Protein AF-A0A845Z437-F1 (afdb_monomer_lite)

pLDDT: mean 85.21, std 15.32, range [38.91, 98.44]

Foldseek 3Di:
DDPPPDDDDDFFAFDKDFADDPVPDDPVDPDRGFWIWGDQKTFHDKDKDQDPDDPPPDGIDIDTDIDRHGDPTDIGTDDDDDDDVVVVVVVVVVD

Structure (mmCIF, N/CA/C/O backbone):
data_AF-A0A845Z437-F1
#
_entry.id   AF-A0A845Z437-F1
#
loop_
_atom_site.group_PDB
_atom_site.id
_atom_site.type_symbol
_atom_site.label_atom_id
_atom_site.label_alt_id
_atom_site.label_comp_id
_atom_site.label_asym_id
_atom_site.label_entity_id
_atom_site.label_seq_id
_atom_site.pdbx_PDB_ins_code
_atom_site.Cartn_x
_atom_site.Cartn_y
_atom_site.Cartn_z
_atom_site.occupancy
_atom_site.B_iso_or_equiv
_atom_site.auth_seq_id
_atom_site.auth_comp_id
_atom_site.auth_asym_id
_atom_site.auth_atom_id
_at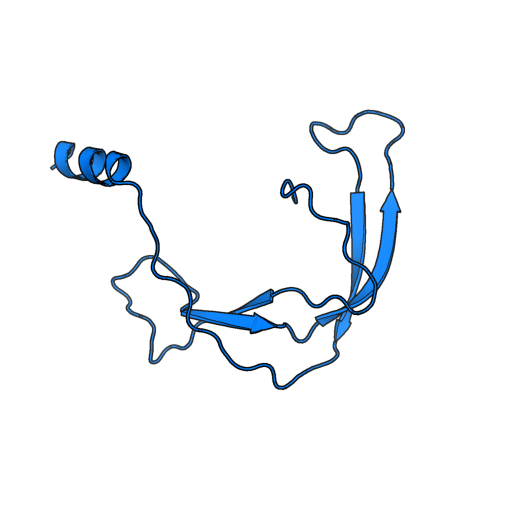om_site.pdbx_PDB_model_num
ATOM 1 N N . PHE A 1 1 ? -2.355 10.398 3.001 1.00 68.00 1 PHE A N 1
ATOM 2 C CA . PHE A 1 1 ? -3.762 10.474 3.419 1.00 68.00 1 PHE A CA 1
ATOM 3 C C . PHE A 1 1 ? -4.600 9.797 2.348 1.00 68.00 1 PHE A C 1
ATOM 5 O O . PHE A 1 1 ? -4.175 9.799 1.196 1.00 68.00 1 PHE A O 1
ATOM 12 N N . ASP A 1 2 ? -5.709 9.166 2.717 1.00 80.44 2 ASP A N 1
ATOM 13 C CA . ASP A 1 2 ? -6.616 8.517 1.769 1.00 80.44 2 ASP A CA 1
ATOM 14 C C . ASP A 1 2 ? -7.919 9.319 1.704 1.00 80.44 2 ASP A C 1
ATOM 16 O O . ASP A 1 2 ? -8.562 9.528 2.726 1.00 80.44 2 ASP A O 1
ATOM 20 N N . SER A 1 3 ? -8.270 9.788 0.508 1.00 84.50 3 SER A N 1
ATOM 21 C CA . SER A 1 3 ? -9.521 10.508 0.214 1.00 84.50 3 SER A CA 1
ATOM 22 C C . SER A 1 3 ? -10.312 9.797 -0.886 1.00 84.50 3 SER A C 1
ATOM 24 O O . SER A 1 3 ? -11.115 10.405 -1.590 1.00 84.50 3 SER A O 1
ATOM 26 N N . SER A 1 4 ? -10.041 8.507 -1.098 1.00 87.19 4 SER A N 1
ATOM 27 C CA . SER A 1 4 ? -10.660 7.730 -2.173 1.00 87.19 4 SER A CA 1
ATOM 28 C C . SER A 1 4 ? -12.099 7.299 -1.875 1.00 87.19 4 SER A C 1
ATOM 30 O O . SER A 1 4 ? -12.739 6.727 -2.756 1.00 87.19 4 SER A O 1
ATOM 32 N N . ASN A 1 5 ? -12.605 7.548 -0.657 1.00 85.50 5 ASN A N 1
ATOM 33 C CA . ASN A 1 5 ? -13.887 7.044 -0.142 1.00 85.50 5 ASN A CA 1
ATOM 34 C C . ASN A 1 5 ? -14.040 5.515 -0.250 1.00 85.50 5 ASN A C 1
ATOM 36 O O . ASN A 1 5 ? -15.154 4.990 -0.234 1.00 85.50 5 ASN A O 1
ATOM 40 N N . LYS A 1 6 ? -12.928 4.785 -0.391 1.00 90.38 6 LYS A N 1
ATOM 41 C CA . LYS A 1 6 ? -12.934 3.325 -0.384 1.00 90.38 6 LYS A CA 1
ATOM 42 C C . LYS A 1 6 ? -13.045 2.806 1.052 1.00 90.38 6 LYS A C 1
ATOM 44 O O . LYS A 1 6 ? -12.668 3.514 1.985 1.00 90.38 6 LYS A O 1
ATOM 49 N N . PRO A 1 7 ? -13.537 1.570 1.239 1.00 92.38 7 PRO A N 1
ATOM 50 C CA . PRO A 1 7 ? -13.536 0.935 2.549 1.00 92.38 7 PRO A CA 1
ATOM 51 C C . PRO A 1 7 ? -12.131 0.892 3.158 1.00 92.38 7 PRO A C 1
ATOM 53 O O . PRO A 1 7 ? -11.142 0.721 2.440 1.00 92.38 7 PRO A O 1
ATOM 56 N N . ILE A 1 8 ? -12.065 0.997 4.488 1.00 93.25 8 ILE A N 1
ATOM 57 C CA . ILE A 1 8 ? -10.829 0.776 5.243 1.00 93.25 8 ILE A CA 1
ATOM 58 C C . ILE A 1 8 ? -10.322 -0.641 4.919 1.00 93.25 8 ILE A C 1
ATOM 60 O O . ILE A 1 8 ? -11.135 -1.568 4.881 1.00 93.25 8 ILE A O 1
ATOM 64 N N . PRO A 1 9 ? -9.013 -0.836 4.668 1.00 94.62 9 PRO A N 1
ATOM 65 C CA . PRO A 1 9 ? -8.462 -2.162 4.418 1.00 94.62 9 PRO A CA 1
ATOM 66 C C . PRO A 1 9 ? -8.829 -3.168 5.513 1.00 94.62 9 PRO A C 1
ATOM 68 O O . PRO A 1 9 ? -8.904 -2.815 6.685 1.00 94.62 9 PRO A O 1
ATOM 71 N N . GLU A 1 10 ? -8.991 -4.432 5.138 1.00 97.25 10 GLU A N 1
ATOM 72 C CA . GLU A 1 10 ? -9.220 -5.541 6.069 1.00 97.25 10 GLU A CA 1
ATOM 73 C C . GLU A 1 10 ? -7.998 -6.472 6.120 1.00 97.25 10 GLU A C 1
ATOM 75 O O . GLU A 1 10 ? -7.173 -6.464 5.195 1.00 97.25 10 GLU A O 1
ATOM 80 N N . PRO A 1 11 ? -7.851 -7.302 7.172 1.00 98.12 11 PRO A N 1
ATOM 81 C CA . PRO A 1 11 ? -6.851 -8.360 7.182 1.00 98.12 11 PRO A CA 1
ATOM 82 C C . PRO A 1 11 ? -6.905 -9.228 5.916 1.00 98.12 11 PRO A C 1
ATOM 84 O O . PRO A 1 11 ? -7.973 -9.628 5.462 1.00 98.12 11 PRO A O 1
ATOM 87 N N . GLY A 1 12 ? -5.741 -9.513 5.336 1.00 97.81 12 GLY A N 1
ATOM 88 C CA . GLY A 1 12 ? -5.600 -10.169 4.033 1.00 97.81 12 GLY A CA 1
ATOM 89 C C . GLY A 1 12 ? -5.421 -9.198 2.862 1.00 97.81 12 GLY A C 1
ATOM 90 O O . GLY A 1 12 ? -4.901 -9.604 1.819 1.00 97.81 12 GLY A O 1
ATOM 91 N N . TYR A 1 13 ? -5.770 -7.915 3.017 1.00 97.62 13 TYR A N 1
ATOM 92 C CA . TYR A 1 13 ? -5.472 -6.902 2.005 1.00 97.62 13 TYR A CA 1
ATOM 93 C C . TYR A 1 13 ? -3.962 -6.771 1.778 1.00 97.62 13 TYR A C 1
ATOM 95 O O . TYR A 1 13 ? -3.162 -6.821 2.715 1.00 97.62 13 TYR A O 1
ATOM 103 N N . ARG A 1 14 ? -3.572 -6.561 0.519 1.00 97.69 14 ARG A N 1
ATOM 104 C CA . ARG A 1 14 ? -2.180 -6.380 0.099 1.00 97.69 14 ARG A CA 1
ATOM 105 C C . ARG A 1 14 ? -2.051 -5.083 -0.689 1.00 97.69 14 ARG A C 1
ATOM 107 O O . ARG A 1 14 ? -2.607 -5.007 -1.789 1.00 97.69 14 ARG A O 1
ATOM 114 N N . PRO A 1 15 ? -1.340 -4.071 -0.162 1.00 95.38 15 PRO A N 1
ATOM 115 C CA . PRO A 1 15 ? -1.076 -2.844 -0.897 1.00 95.38 15 PRO A CA 1
ATOM 116 C C . PRO A 1 15 ? -0.384 -3.125 -2.234 1.00 95.38 15 PRO A C 1
ATOM 118 O O . PRO A 1 15 ? 0.390 -4.071 -2.368 1.00 95.38 15 PRO A O 1
ATOM 121 N N . THR A 1 16 ? -0.662 -2.293 -3.236 1.00 96.06 16 THR A N 1
ATOM 122 C CA . THR A 1 16 ? 0.051 -2.352 -4.518 1.00 96.06 16 THR A CA 1
ATOM 123 C C . THR A 1 16 ? 1.464 -1.804 -4.344 1.00 96.06 16 THR A C 1
ATOM 125 O O . THR A 1 16 ? 1.649 -0.716 -3.800 1.00 96.06 16 THR A O 1
ATOM 128 N N . GLU A 1 17 ? 2.454 -2.540 -4.835 1.00 95.38 17 GLU A N 1
ATOM 129 C CA . GLU A 1 17 ? 3.845 -2.104 -4.902 1.00 95.38 17 GLU A CA 1
ATOM 130 C C . GLU A 1 17 ? 4.160 -1.578 -6.300 1.00 95.38 17 GLU A C 1
ATOM 132 O O . GLU A 1 17 ? 3.804 -2.198 -7.302 1.00 95.38 17 GLU A O 1
ATOM 137 N N . PHE A 1 18 ? 4.866 -0.450 -6.363 1.00 94.38 18 PHE A N 1
ATOM 138 C CA . PHE A 1 18 ? 5.326 0.162 -7.606 1.00 94.38 18 PHE A CA 1
ATOM 139 C C . PHE A 1 18 ? 6.834 -0.026 -7.744 1.00 94.38 18 PHE A C 1
ATOM 141 O O . PHE A 1 18 ? 7.587 0.298 -6.829 1.00 94.38 18 PHE A O 1
ATOM 148 N N . ILE A 1 19 ? 7.273 -0.541 -8.892 1.00 93.12 19 ILE A N 1
ATOM 149 C CA . ILE A 1 19 ? 8.644 -1.013 -9.109 1.00 93.12 19 ILE A CA 1
ATOM 150 C C . ILE A 1 19 ? 9.212 -0.411 -10.399 1.00 93.12 19 ILE A C 1
ATOM 152 O O . ILE A 1 19 ? 8.525 -0.278 -11.422 1.00 93.12 19 ILE A O 1
ATOM 156 N N . ARG A 1 20 ? 10.501 -0.063 -10.370 1.00 91.81 20 ARG A N 1
ATOM 157 C CA . ARG A 1 20 ? 11.276 0.267 -11.568 1.00 91.81 20 ARG A CA 1
ATOM 158 C C . ARG A 1 20 ? 11.962 -0.987 -12.100 1.00 91.81 20 ARG A C 1
ATOM 160 O O . ARG A 1 20 ? 12.702 -1.641 -11.376 1.00 91.81 20 ARG A O 1
ATOM 167 N N . VAL A 1 21 ? 11.722 -1.297 -13.366 1.00 92.00 21 VAL A N 1
ATOM 168 C CA . VAL A 1 21 ? 12.471 -2.290 -14.131 1.00 92.00 21 VAL A CA 1
ATOM 169 C C . VAL A 1 21 ? 13.442 -1.498 -14.991 1.00 92.00 21 VAL A C 1
ATOM 171 O O . VAL A 1 21 ? 13.021 -0.858 -15.952 1.00 92.00 21 VAL A O 1
ATOM 174 N N . ASP A 1 22 ? 14.723 -1.500 -14.625 1.00 90.12 22 ASP A N 1
ATOM 175 C CA . ASP A 1 22 ? 15.726 -0.610 -15.230 1.00 90.12 22 ASP A CA 1
ATOM 176 C C . ASP A 1 22 ? 15.819 -0.773 -16.756 1.00 90.12 22 ASP A C 1
ATOM 178 O O . ASP A 1 22 ? 15.924 0.215 -17.471 1.00 90.12 22 ASP A O 1
ATOM 182 N N . ALA A 1 23 ? 15.670 -2.001 -17.267 1.00 90.19 23 ALA A N 1
ATOM 183 C CA . ALA A 1 23 ? 15.684 -2.290 -18.705 1.00 90.19 23 ALA A CA 1
ATOM 184 C C . ALA A 1 23 ? 14.523 -1.651 -19.496 1.00 90.19 23 ALA A C 1
ATOM 186 O O . ALA A 1 23 ? 14.584 -1.576 -20.719 1.00 90.19 23 ALA A O 1
ATOM 187 N N . LEU A 1 24 ? 13.456 -1.230 -18.813 1.00 88.00 24 LEU A N 1
ATOM 188 C CA . LEU A 1 24 ? 12.252 -0.638 -19.406 1.00 88.00 24 LEU A CA 1
ATOM 189 C C . LEU A 1 24 ? 12.067 0.828 -18.992 1.00 88.00 24 LEU A C 1
ATOM 191 O O . LEU A 1 24 ? 11.066 1.449 -19.344 1.00 88.00 24 LEU A O 1
ATOM 195 N N . HIS A 1 25 ? 13.008 1.383 -18.227 1.00 87.88 25 HIS A N 1
ATOM 196 C CA . HIS A 1 25 ? 12.987 2.780 -17.829 1.00 87.88 25 HIS A CA 1
ATOM 197 C C . HIS A 1 25 ? 13.567 3.652 -18.946 1.00 87.88 25 HIS A C 1
ATOM 199 O O . HIS A 1 25 ? 14.701 3.449 -19.373 1.00 87.88 25 HIS A O 1
ATOM 205 N N . ASN A 1 26 ? 12.797 4.646 -19.387 1.00 85.31 26 ASN A N 1
ATOM 206 C CA . ASN A 1 26 ? 13.280 5.708 -20.260 1.00 85.31 26 ASN A CA 1
ATOM 207 C C . ASN A 1 26 ? 13.720 6.911 -19.397 1.00 85.31 26 ASN A C 1
ATOM 209 O O . ASN A 1 26 ? 12.853 7.533 -18.781 1.00 85.31 26 ASN A O 1
ATOM 213 N N . PRO A 1 27 ? 15.020 7.269 -19.355 1.00 85.56 27 PRO A N 1
ATOM 214 C CA . PRO A 1 27 ? 15.507 8.413 -18.579 1.00 85.56 27 PRO A CA 1
ATOM 215 C C . PRO A 1 27 ? 14.920 9.765 -19.010 1.00 85.56 27 PRO A C 1
ATOM 217 O O . PRO A 1 27 ? 14.926 10.709 -18.223 1.00 85.56 27 PRO A O 1
ATOM 220 N N . GLU A 1 28 ? 14.421 9.872 -20.246 1.00 86.00 28 GLU A N 1
ATOM 221 C CA . GLU A 1 28 ? 13.788 11.089 -20.771 1.00 86.00 28 GLU A CA 1
ATOM 222 C C . GLU A 1 28 ? 12.322 11.236 -20.323 1.00 86.00 28 GLU A C 1
ATOM 224 O O . GLU A 1 28 ? 11.737 12.315 -20.430 1.00 86.00 28 GLU A O 1
ATOM 229 N N . GLU A 1 29 ? 11.708 10.169 -19.800 1.00 78.06 29 GLU A N 1
ATOM 230 C CA . GLU A 1 29 ? 10.330 10.190 -19.318 1.00 78.06 29 GLU A CA 1
ATOM 231 C C . GLU A 1 29 ? 10.262 10.447 -17.809 1.00 78.06 29 GLU A C 1
ATOM 233 O O . GLU A 1 29 ? 10.862 9.758 -16.984 1.00 78.06 29 GLU A O 1
ATOM 238 N N . HIS A 1 30 ? 9.446 11.428 -17.413 1.00 69.31 30 HIS A N 1
ATOM 239 C CA . HIS A 1 30 ? 9.191 11.706 -16.002 1.00 69.31 30 HIS A CA 1
ATOM 240 C C . HIS A 1 30 ? 8.417 10.559 -15.335 1.00 69.31 30 HIS A C 1
ATOM 242 O O . HIS A 1 30 ? 7.198 10.452 -15.481 1.00 69.31 30 HIS A O 1
ATOM 248 N N . GLY A 1 31 ? 9.084 9.755 -14.516 1.00 72.38 31 GLY A N 1
ATOM 249 C CA . GLY A 1 31 ? 8.451 8.720 -13.702 1.00 72.38 31 GLY A CA 1
ATOM 250 C C . GLY A 1 31 ? 9.477 7.697 -13.239 1.00 72.38 31 GLY A C 1
ATOM 251 O O . GLY A 1 31 ? 10.304 7.251 -14.024 1.00 72.38 31 GLY A O 1
ATOM 252 N N . TYR A 1 32 ? 9.446 7.338 -11.956 1.00 81.06 32 TYR A N 1
ATOM 253 C CA . TYR A 1 32 ? 10.414 6.384 -11.416 1.00 81.06 32 TYR A CA 1
ATOM 254 C C . TYR A 1 32 ? 9.975 4.933 -11.639 1.00 81.06 32 TYR A C 1
ATOM 256 O O . TYR A 1 32 ? 10.780 4.099 -12.033 1.00 81.06 32 TYR A O 1
ATOM 264 N N . SER A 1 33 ? 8.695 4.622 -11.428 1.00 89.00 33 SER A N 1
ATOM 265 C CA . SER A 1 33 ? 8.181 3.253 -11.522 1.00 89.00 33 SER A CA 1
ATOM 266 C C . SER A 1 33 ? 7.660 2.933 -12.919 1.00 89.00 33 SER A C 1
ATOM 268 O O . SER A 1 33 ? 6.899 3.697 -13.506 1.00 89.00 33 SER A O 1
ATOM 270 N N . THR A 1 34 ? 8.035 1.762 -13.422 1.00 91.00 34 THR A N 1
ATOM 271 C CA . THR A 1 34 ? 7.634 1.250 -14.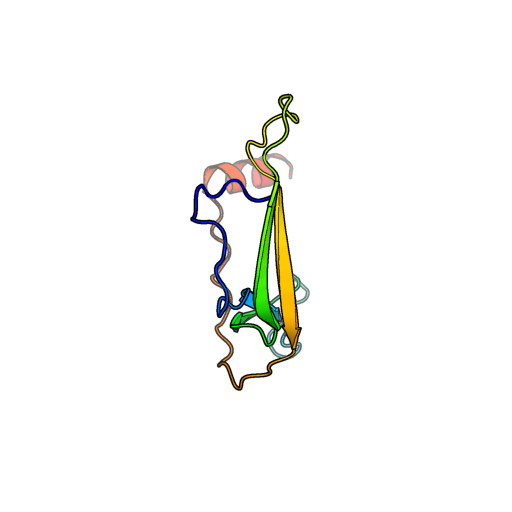748 1.00 91.00 34 THR A CA 1
ATOM 272 C C . THR A 1 34 ? 6.528 0.201 -14.659 1.00 91.00 34 THR A C 1
ATOM 274 O O . THR A 1 34 ? 5.790 -0.002 -15.617 1.00 91.00 34 THR A O 1
ATOM 277 N N . HIS A 1 35 ? 6.427 -0.480 -13.515 1.00 94.81 35 HIS A N 1
ATOM 278 C CA . HIS A 1 35 ? 5.520 -1.598 -13.285 1.00 94.81 35 HIS A CA 1
ATOM 279 C C . HIS A 1 35 ? 4.890 -1.486 -11.898 1.00 94.81 35 HIS A C 1
ATOM 281 O O . HIS A 1 35 ? 5.394 -0.778 -11.021 1.00 94.81 35 HIS A O 1
ATOM 287 N N . TYR A 1 36 ? 3.811 -2.223 -11.694 1.00 96.31 36 TYR A N 1
ATOM 288 C CA . TYR A 1 36 ? 3.198 -2.440 -10.396 1.00 96.31 36 TYR A CA 1
ATOM 289 C C . TYR A 1 36 ? 2.845 -3.915 -10.215 1.00 96.31 36 TYR A C 1
ATOM 291 O O . TYR A 1 36 ? 2.707 -4.659 -11.186 1.00 96.31 36 TYR A O 1
ATOM 299 N N . ARG A 1 37 ? 2.714 -4.354 -8.969 1.00 97.19 37 ARG A N 1
ATOM 300 C CA . ARG A 1 37 ? 2.235 -5.696 -8.619 1.00 97.19 37 ARG A CA 1
ATOM 301 C C . ARG A 1 37 ? 1.508 -5.658 -7.284 1.00 97.19 37 ARG A C 1
ATOM 303 O O . ARG A 1 37 ? 1.603 -4.684 -6.539 1.00 97.19 37 ARG A O 1
ATOM 310 N N . GLN A 1 38 ? 0.806 -6.737 -6.964 1.00 97.88 38 GLN A N 1
ATOM 311 C CA . GLN A 1 38 ? 0.347 -6.947 -5.597 1.00 97.88 38 GLN A CA 1
ATOM 312 C C . GLN A 1 38 ? 1.563 -7.134 -4.676 1.00 97.88 38 GLN A C 1
ATOM 314 O O . GLN A 1 38 ? 2.476 -7.883 -5.021 1.00 97.88 38 GLN A O 1
ATOM 319 N N . GLY A 1 39 ? 1.589 -6.417 -3.552 1.00 97.25 39 GLY A N 1
ATOM 320 C CA . GLY A 1 39 ? 2.745 -6.368 -2.666 1.00 97.25 39 GLY A CA 1
ATOM 321 C C . GLY A 1 39 ? 2.934 -7.594 -1.778 1.00 97.25 39 GLY A C 1
ATOM 322 O O . GLY A 1 39 ? 2.016 -8.394 -1.547 1.00 97.25 39 GLY A O 1
ATOM 323 N N . ASP A 1 40 ? 4.142 -7.696 -1.229 1.00 98.06 40 ASP A N 1
ATOM 324 C CA . ASP A 1 40 ? 4.542 -8.787 -0.334 1.00 98.06 40 ASP A CA 1
ATOM 325 C C . ASP A 1 40 ? 4.025 -8.588 1.100 1.00 98.06 40 ASP A C 1
ATOM 327 O O . ASP A 1 40 ? 4.019 -9.517 1.909 1.00 98.06 40 ASP A O 1
ATOM 331 N N . TRP A 1 41 ? 3.563 -7.381 1.421 1.00 98.06 41 TRP A N 1
ATOM 332 C CA . TRP A 1 41 ? 2.977 -7.043 2.711 1.00 98.06 41 TRP A CA 1
ATOM 333 C C . TRP A 1 41 ? 1.485 -7.349 2.735 1.00 98.06 41 TRP A C 1
ATOM 335 O O . TRP A 1 41 ? 0.723 -6.878 1.893 1.00 98.06 41 TRP A O 1
ATOM 345 N N . GLU A 1 42 ? 1.067 -8.107 3.742 1.00 98.38 42 GLU A N 1
ATOM 346 C CA . GLU A 1 42 ? -0.331 -8.439 3.995 1.00 98.38 42 GLU A CA 1
ATOM 347 C C . GLU A 1 42 ? -0.775 -7.772 5.292 1.00 98.38 42 GLU A C 1
ATOM 349 O O . GLU A 1 42 ? -0.128 -7.935 6.334 1.00 98.38 42 GLU A O 1
ATOM 354 N N . VAL A 1 43 ? -1.885 -7.039 5.241 1.00 98.44 43 VAL A N 1
ATOM 355 C CA . VAL A 1 43 ? -2.535 -6.498 6.435 1.00 98.44 43 VAL A CA 1
ATOM 356 C C . VAL A 1 43 ? -2.913 -7.668 7.335 1.00 98.44 43 VAL A C 1
ATOM 358 O O . VAL A 1 43 ? -3.613 -8.587 6.919 1.00 98.44 43 VAL A O 1
ATOM 361 N N . SER A 1 44 ? -2.435 -7.659 8.571 1.00 98.25 44 SER A N 1
ATOM 362 C CA . SER A 1 44 ? -2.722 -8.695 9.564 1.00 98.25 44 SER A CA 1
ATOM 363 C C . SER A 1 44 ? -3.702 -8.217 10.629 1.00 98.25 44 SER A C 1
ATOM 365 O O . SER A 1 44 ? -4.372 -9.037 11.253 1.00 98.25 44 SER A O 1
ATOM 367 N N . ARG A 1 45 ? -3.788 -6.901 10.844 1.00 98.25 45 ARG A N 1
ATOM 368 C CA . ARG A 1 45 ? -4.643 -6.284 11.857 1.00 98.25 45 ARG A CA 1
ATOM 369 C C . ARG A 1 45 ? -4.882 -4.818 11.530 1.00 98.25 45 ARG A C 1
ATOM 371 O O . ARG A 1 45 ? -3.979 -4.145 11.037 1.00 98.25 45 ARG A O 1
ATOM 378 N N . VAL A 1 46 ? -6.071 -4.325 11.855 1.00 97.81 46 VAL A N 1
ATOM 379 C CA . VAL A 1 46 ? -6.450 -2.927 11.647 1.00 97.81 46 VAL A CA 1
ATOM 380 C C . VAL A 1 46 ? -7.029 -2.371 12.933 1.00 97.81 46 VAL A C 1
ATOM 382 O O . VAL A 1 46 ? -7.841 -3.024 13.584 1.00 97.81 46 VAL A O 1
ATOM 385 N N . GLU A 1 47 ? -6.581 -1.179 13.299 1.00 97.19 47 GLU A N 1
ATOM 386 C CA . GLU A 1 47 ? -7.161 -0.382 14.373 1.00 97.19 47 GLU A CA 1
ATOM 387 C C . GLU A 1 47 ? -7.723 0.908 13.790 1.00 97.19 47 GLU A C 1
ATOM 389 O O . GLU A 1 47 ? -7.122 1.511 12.899 1.00 97.19 47 GLU A O 1
ATOM 394 N N . THR A 1 48 ? -8.867 1.344 14.305 1.00 94.06 48 THR A N 1
ATOM 395 C CA . THR A 1 48 ? -9.516 2.587 13.891 1.00 94.06 48 THR A CA 1
ATOM 396 C C . THR A 1 48 ? -9.706 3.492 15.093 1.00 94.06 48 THR A C 1
ATOM 398 O O . THR A 1 48 ? -10.264 3.067 16.105 1.00 94.06 48 THR A O 1
ATOM 401 N N . TYR A 1 49 ? -9.290 4.745 14.963 1.00 90.94 49 TYR A N 1
ATOM 402 C CA . TYR A 1 49 ? -9.527 5.792 15.944 1.00 90.94 49 TYR A CA 1
ATOM 403 C C . TYR A 1 49 ? -10.374 6.889 15.306 1.00 90.94 49 TYR A C 1
ATOM 405 O O . TYR A 1 49 ? -9.965 7.503 14.319 1.00 90.94 49 TYR A O 1
ATOM 413 N N . THR A 1 50 ? -11.560 7.115 15.868 1.00 90.25 50 THR A N 1
ATOM 414 C CA . THR A 1 50 ? -12.388 8.278 15.536 1.00 90.25 50 THR A CA 1
ATOM 415 C C . THR A 1 50 ? -12.083 9.347 16.578 1.00 90.25 50 THR A C 1
ATOM 417 O O . THR A 1 50 ? -12.274 9.078 17.765 1.00 90.25 50 THR A O 1
ATOM 420 N N . PRO A 1 51 ? -11.551 10.509 16.184 1.00 86.56 51 PRO A N 1
ATOM 421 C CA . PRO A 1 51 ? -11.225 11.554 17.136 1.00 86.56 51 PRO A CA 1
ATOM 422 C C . PRO A 1 51 ? -12.493 12.206 17.696 1.00 86.56 51 PRO A C 1
ATOM 424 O O . PRO A 1 51 ? -13.457 12.434 16.970 1.00 86.56 51 PRO A O 1
ATOM 427 N N . ASP A 1 52 ? -12.471 12.554 18.985 1.00 85.75 52 ASP A N 1
ATOM 428 C CA . ASP A 1 52 ? -13.601 13.224 19.652 1.00 85.75 52 ASP A CA 1
ATOM 429 C C . ASP A 1 52 ? -13.830 14.656 19.134 1.00 85.75 52 ASP A C 1
ATOM 431 O O . ASP A 1 52 ? -14.914 15.223 19.275 1.00 85.75 52 ASP A O 1
ATOM 435 N N . LEU A 1 53 ? -12.794 15.255 18.540 1.00 82.88 53 LEU A N 1
ATOM 436 C CA . LEU A 1 53 ? -12.822 16.573 17.916 1.00 82.88 53 LEU A CA 1
ATOM 437 C C . LEU A 1 53 ? -12.414 16.453 16.441 1.00 82.88 53 LEU A C 1
ATOM 439 O O . LEU A 1 53 ? -11.546 15.637 16.128 1.00 82.88 53 LEU A O 1
ATOM 443 N N . PRO A 1 54 ? -12.965 17.282 15.537 1.00 80.94 54 PRO A N 1
ATOM 444 C CA . PRO A 1 54 ? -12.596 17.249 14.124 1.00 80.94 54 PRO A CA 1
ATOM 445 C C . PRO A 1 54 ? -11.087 17.458 13.926 1.00 80.94 54 PRO A C 1
ATOM 447 O O . PRO A 1 54 ? -10.538 18.479 14.351 1.00 80.94 54 PRO A O 1
ATOM 450 N N . ILE A 1 55 ? -10.412 16.517 13.257 1.00 78.19 55 ILE A N 1
ATOM 451 C CA . ILE A 1 55 ? -8.996 16.645 12.878 1.00 78.19 55 ILE A CA 1
ATOM 452 C C . ILE A 1 55 ? -8.923 17.043 11.400 1.00 78.19 55 ILE A C 1
ATOM 454 O O . ILE A 1 55 ? -8.728 16.213 10.512 1.00 78.19 55 ILE A O 1
ATOM 458 N N . GLY A 1 56 ? -9.073 18.342 11.134 1.00 80.69 56 GLY A N 1
ATOM 459 C CA . GLY A 1 56 ? -9.024 18.881 9.773 1.00 80.69 56 GLY A CA 1
ATOM 460 C C . GLY A 1 56 ? -10.118 18.288 8.880 1.00 80.69 56 GLY A C 1
ATOM 461 O O . GLY A 1 56 ? -11.289 18.326 9.238 1.00 80.69 56 GLY A O 1
ATOM 462 N N . GLU A 1 57 ? -9.726 17.755 7.722 1.00 80.31 57 GLU A N 1
ATOM 463 C CA . GLU A 1 57 ? -10.628 17.158 6.720 1.00 80.31 57 GLU A CA 1
ATOM 464 C C . GLU A 1 57 ? -10.790 15.632 6.873 1.00 80.31 57 GLU A C 1
ATOM 466 O O . GLU A 1 57 ? -11.319 14.980 5.976 1.00 80.31 57 GLU A O 1
ATOM 471 N N . PHE A 1 58 ? -10.291 15.036 7.963 1.00 77.75 58 PHE A N 1
ATOM 472 C CA . PHE A 1 58 ? -10.264 13.581 8.136 1.00 77.75 58 PHE A CA 1
ATOM 473 C C . PHE A 1 58 ? -11.228 13.110 9.223 1.00 77.75 58 PHE A C 1
ATOM 475 O O . PHE A 1 58 ? -11.160 13.562 10.366 1.00 77.75 58 PHE A O 1
ATOM 482 N N . ASP A 1 59 ? -12.061 12.130 8.871 1.00 82.62 59 ASP A N 1
ATOM 483 C CA . ASP A 1 59 ? -13.074 11.570 9.771 1.00 82.62 59 ASP A CA 1
ATOM 484 C C . ASP A 1 59 ? -12.514 10.488 10.708 1.00 82.62 59 ASP A C 1
ATOM 486 O O . ASP A 1 59 ? -12.976 10.326 11.836 1.00 82.62 59 ASP A O 1
ATOM 490 N N . VAL A 1 60 ? -11.519 9.720 10.252 1.00 88.88 60 VAL A 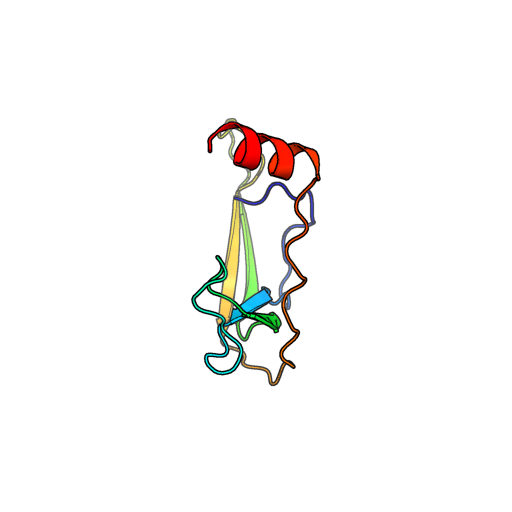N 1
ATOM 491 C CA . VAL A 1 60 ? -10.998 8.552 10.974 1.00 88.88 60 VAL A CA 1
ATOM 492 C C . VAL A 1 60 ? -9.508 8.352 10.715 1.00 88.88 60 VAL A C 1
ATOM 494 O O . VAL A 1 60 ? -9.008 8.579 9.611 1.00 88.88 60 VAL A O 1
ATOM 497 N N . VAL A 1 61 ? -8.789 7.870 11.727 1.00 90.44 61 VAL A N 1
ATOM 498 C CA . VAL A 1 61 ? -7.423 7.359 11.588 1.00 90.44 61 VAL A CA 1
ATOM 499 C C . VAL A 1 61 ? -7.481 5.835 11.553 1.00 90.44 61 VAL A C 1
ATOM 501 O O . VAL A 1 61 ? -7.898 5.210 12.524 1.00 90.44 61 VAL A O 1
ATOM 504 N N . ALA A 1 62 ? -7.039 5.230 10.450 1.00 92.81 62 ALA A N 1
ATOM 505 C CA . ALA A 1 62 ? -6.889 3.782 10.331 1.00 92.81 62 ALA A CA 1
ATOM 506 C C . ALA A 1 62 ? -5.405 3.388 10.388 1.00 92.81 62 ALA A C 1
ATOM 508 O O . ALA A 1 62 ? -4.609 3.805 9.544 1.00 92.81 62 ALA A O 1
ATOM 509 N N . ILE A 1 63 ? -5.031 2.561 11.365 1.00 94.88 63 ILE A N 1
ATOM 510 C CA . ILE A 1 63 ? -3.681 2.012 11.522 1.00 94.88 63 ILE A CA 1
ATOM 511 C C . ILE A 1 63 ? -3.696 0.563 11.033 1.00 94.88 63 ILE A C 1
ATOM 513 O O . ILE A 1 63 ? -4.250 -0.325 11.681 1.00 94.88 63 ILE A O 1
ATOM 517 N N . CYS A 1 64 ? -3.075 0.320 9.879 1.00 96.44 64 CYS A N 1
ATOM 518 C CA . CYS A 1 64 ? -2.927 -1.017 9.308 1.00 96.44 64 CYS A CA 1
ATOM 519 C C . CYS A 1 64 ? -1.579 -1.616 9.721 1.00 96.44 64 CYS A C 1
ATOM 521 O O . CYS A 1 64 ? -0.523 -1.136 9.307 1.00 96.44 64 CYS A O 1
ATOM 523 N N . TYR A 1 65 ? -1.610 -2.687 10.508 1.00 97.81 65 TYR A N 1
ATOM 524 C CA . TYR A 1 65 ? -0.428 -3.479 10.829 1.00 97.81 65 TYR A CA 1
ATOM 525 C C . TYR A 1 65 ? -0.241 -4.534 9.746 1.00 97.81 65 TYR A C 1
ATOM 527 O O . TYR A 1 65 ? -1.153 -5.313 9.464 1.00 97.81 65 TYR A O 1
ATOM 535 N N . CYS A 1 66 ? 0.948 -4.571 9.154 1.00 97.75 66 CYS A N 1
ATOM 536 C CA . CYS A 1 66 ? 1.276 -5.490 8.074 1.00 97.75 66 CYS A CA 1
ATOM 537 C C . CYS A 1 66 ? 2.313 -6.513 8.535 1.00 97.75 66 CYS A C 1
ATOM 539 O O . CYS A 1 66 ? 3.261 -6.176 9.246 1.00 97.75 66 CYS A O 1
ATOM 541 N N . LYS A 1 67 ? 2.160 -7.759 8.087 1.00 98.06 67 LYS A N 1
ATOM 542 C CA . LYS A 1 67 ? 3.202 -8.790 8.171 1.00 98.06 67 LYS A CA 1
ATOM 543 C C . LYS A 1 67 ? 3.817 -8.991 6.789 1.00 98.06 67 LYS A C 1
ATOM 545 O O . LYS A 1 67 ? 3.124 -8.892 5.775 1.00 98.06 67 LYS A O 1
ATOM 550 N N . TYR A 1 68 ? 5.106 -9.301 6.754 1.00 98.06 68 TYR A N 1
ATOM 551 C CA . TYR A 1 68 ? 5.750 -9.733 5.522 1.00 98.06 68 TYR A CA 1
ATOM 552 C C . TYR A 1 68 ? 5.265 -11.150 5.182 1.00 98.06 68 TYR A C 1
ATOM 554 O O . TYR A 1 68 ? 5.417 -12.063 5.993 1.00 98.06 68 TYR A O 1
ATOM 562 N N . ASN A 1 69 ? 4.631 -11.325 4.024 1.00 97.75 69 ASN A N 1
ATOM 563 C CA . ASN A 1 69 ? 4.109 -12.603 3.542 1.00 97.75 69 ASN A CA 1
ATOM 564 C C . ASN A 1 69 ? 4.275 -12.669 2.012 1.00 97.75 69 ASN A C 1
ATOM 566 O O . ASN A 1 69 ? 3.306 -12.404 1.290 1.00 97.75 69 ASN A O 1
ATOM 570 N N . PRO A 1 70 ? 5.494 -12.937 1.511 1.00 97.38 70 PRO A N 1
ATOM 571 C CA . PRO A 1 70 ? 5.846 -12.723 0.113 1.00 97.38 70 PRO A CA 1
ATOM 572 C C . PRO A 1 70 ? 5.047 -13.606 -0.842 1.00 97.38 70 PRO A C 1
ATOM 574 O O . PRO A 1 70 ? 4.751 -14.764 -0.542 1.00 97.38 70 PRO A O 1
ATOM 577 N N . ILE A 1 71 ? 4.733 -13.057 -2.014 1.00 97.50 71 ILE A N 1
ATOM 578 C CA . ILE A 1 71 ? 4.004 -13.760 -3.073 1.00 97.50 71 ILE A CA 1
ATOM 579 C C . ILE A 1 71 ? 4.691 -13.572 -4.422 1.00 97.50 71 ILE A C 1
ATOM 581 O O . ILE A 1 71 ? 5.298 -12.542 -4.711 1.00 97.50 71 ILE A O 1
ATOM 585 N N . ASN A 1 72 ? 4.538 -14.559 -5.302 1.00 96.69 72 ASN A N 1
ATOM 586 C CA . ASN A 1 72 ? 4.997 -14.443 -6.683 1.00 96.69 72 ASN A CA 1
ATOM 587 C C . ASN A 1 72 ? 3.932 -13.751 -7.553 1.00 96.69 72 ASN A C 1
ATOM 589 O O . ASN A 1 72 ? 3.331 -14.367 -8.433 1.00 96.69 72 ASN A O 1
ATOM 593 N N . ALA A 1 73 ? 3.638 -12.484 -7.248 1.00 96.88 73 ALA A N 1
ATOM 594 C CA . ALA A 1 73 ? 2.691 -11.687 -8.021 1.00 96.88 73 ALA A CA 1
ATOM 595 C C . ALA A 1 73 ? 3.318 -11.220 -9.351 1.00 96.88 73 ALA A C 1
ATOM 597 O O . ALA A 1 73 ? 4.448 -10.721 -9.344 1.00 96.88 73 ALA A O 1
ATOM 598 N N . PRO A 1 74 ? 2.600 -11.323 -10.486 1.00 96.56 74 PRO A N 1
ATOM 599 C CA . PRO A 1 74 ? 3.117 -10.889 -11.778 1.00 96.56 74 PRO A CA 1
ATOM 600 C C . PRO A 1 74 ? 3.283 -9.367 -11.829 1.00 96.56 74 PRO A C 1
ATOM 602 O O . PRO A 1 74 ? 2.450 -8.620 -11.311 1.00 96.56 74 PRO A O 1
ATOM 605 N N . LEU A 1 75 ? 4.335 -8.909 -12.510 1.00 95.62 75 LEU A N 1
ATOM 606 C CA . LEU A 1 75 ? 4.519 -7.494 -12.824 1.00 95.62 75 LEU A CA 1
ATOM 607 C C . LEU A 1 75 ? 3.529 -7.063 -13.908 1.00 95.62 75 LEU A C 1
ATOM 609 O O . LEU A 1 75 ? 3.429 -7.693 -14.959 1.00 95.62 75 LEU A O 1
ATOM 613 N N . GLN A 1 76 ? 2.837 -5.958 -13.658 1.00 96.19 76 GLN A N 1
ATOM 614 C CA . GLN A 1 76 ? 1.937 -5.299 -14.596 1.00 96.19 76 GLN A CA 1
ATOM 615 C C . GLN A 1 76 ? 2.571 -3.985 -15.063 1.00 96.19 76 GLN A C 1
ATOM 617 O O . GLN A 1 76 ? 3.035 -3.216 -14.218 1.00 96.19 76 GLN A O 1
ATOM 622 N N . PRO A 1 77 ? 2.627 -3.698 -16.374 1.00 93.69 77 PRO A N 1
ATOM 623 C CA . PRO A 1 77 ? 3.174 -2.438 -16.865 1.00 93.69 77 PRO A CA 1
ATOM 624 C C . PRO A 1 77 ? 2.307 -1.265 -16.402 1.00 93.69 77 PRO A C 1
ATOM 626 O O . PRO A 1 77 ? 1.076 -1.345 -16.404 1.00 93.69 77 PRO A O 1
ATOM 629 N N . MET A 1 78 ? 2.942 -0.160 -16.010 1.00 91.19 78 MET A N 1
ATOM 630 C CA . MET A 1 78 ? 2.221 1.057 -15.643 1.00 91.19 78 MET A CA 1
ATOM 631 C C . MET A 1 78 ? 1.428 1.598 -16.841 1.00 91.19 78 MET A C 1
ATOM 633 O O . MET A 1 78 ? 1.932 1.596 -17.969 1.00 91.19 78 MET A O 1
ATOM 637 N N . PRO A 1 79 ? 0.197 2.098 -16.628 1.00 87.12 79 PRO A N 1
ATOM 638 C CA . PRO A 1 79 ? -0.552 2.743 -17.693 1.00 87.12 79 PRO A CA 1
ATOM 639 C C . PRO A 1 79 ? 0.198 3.982 -18.188 1.00 87.12 79 PRO A C 1
ATOM 641 O O . PRO A 1 79 ? 0.800 4.721 -17.405 1.00 87.12 79 PRO A O 1
ATOM 644 N N . LYS A 1 80 ? 0.125 4.236 -19.500 1.00 80.88 80 LYS A N 1
ATOM 645 C CA . LYS A 1 80 ? 0.654 5.476 -20.078 1.00 80.88 80 LYS A CA 1
ATOM 646 C C . LYS A 1 80 ? -0.001 6.661 -19.378 1.00 80.88 80 LYS A C 1
ATOM 648 O O . LYS A 1 80 ? -1.226 6.698 -19.249 1.00 80.88 80 LYS A O 1
ATOM 653 N N . ARG A 1 81 ? 0.810 7.635 -18.954 1.00 72.44 81 ARG A N 1
ATOM 654 C CA . ARG A 1 81 ? 0.299 8.868 -18.349 1.00 72.44 81 ARG A CA 1
ATOM 655 C C . ARG A 1 81 ? -0.675 9.525 -19.330 1.00 72.44 81 ARG A C 1
ATOM 657 O O . ARG A 1 81 ? -0.284 9.928 -20.424 1.00 72.44 81 ARG A O 1
ATOM 664 N N . GLN A 1 82 ? -1.935 9.634 -18.929 1.00 68.94 82 GLN A N 1
ATOM 665 C CA . GLN A 1 82 ? -2.926 10.417 -19.652 1.00 68.94 82 GLN A CA 1
ATOM 666 C C . GLN A 1 82 ? -2.815 11.861 -19.168 1.00 68.94 82 GLN A C 1
ATOM 668 O O . GLN A 1 82 ? -2.866 12.124 -17.970 1.00 68.94 82 GLN A O 1
ATOM 673 N N . VAL A 1 83 ? -2.587 12.783 -20.098 1.00 65.62 83 VAL A N 1
ATOM 674 C CA . VAL A 1 83 ? -2.564 14.221 -19.822 1.00 65.62 83 VAL A CA 1
ATOM 675 C C . VAL A 1 83 ? -3.712 14.827 -20.610 1.00 65.62 83 VAL A C 1
ATOM 677 O O . VAL A 1 83 ? -3.741 14.684 -21.837 1.00 65.62 83 VAL A O 1
ATOM 680 N N . GLU A 1 84 ? -4.644 15.470 -19.910 1.00 61.41 84 GLU A N 1
ATOM 681 C CA . GLU A 1 84 ? -5.740 16.219 -20.525 1.00 61.41 84 GLU A CA 1
ATOM 682 C C . GLU A 1 84 ? -5.176 17.287 -21.478 1.00 61.41 84 GLU A C 1
ATOM 684 O O . GLU A 1 84 ? -4.164 17.937 -21.195 1.00 61.41 84 GLU A O 1
ATOM 689 N N . GLU A 1 85 ? -5.811 17.474 -22.635 1.00 57.78 85 GLU A N 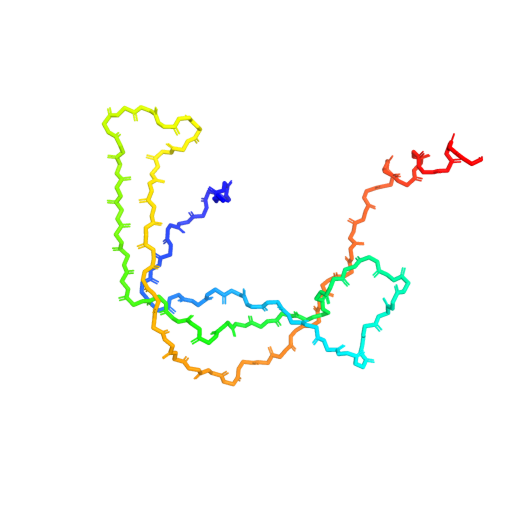1
ATOM 690 C CA . GLU A 1 85 ? -5.305 18.333 -23.717 1.00 57.78 85 GLU A CA 1
ATOM 691 C C . GLU A 1 85 ? -5.124 19.804 -23.288 1.00 57.78 85 GLU A C 1
ATOM 693 O O . GLU A 1 85 ? -4.195 20.485 -23.731 1.00 57.78 85 GLU A O 1
ATOM 698 N N . SER A 1 86 ? -5.923 20.259 -22.320 1.00 50.31 86 SER A N 1
ATOM 699 C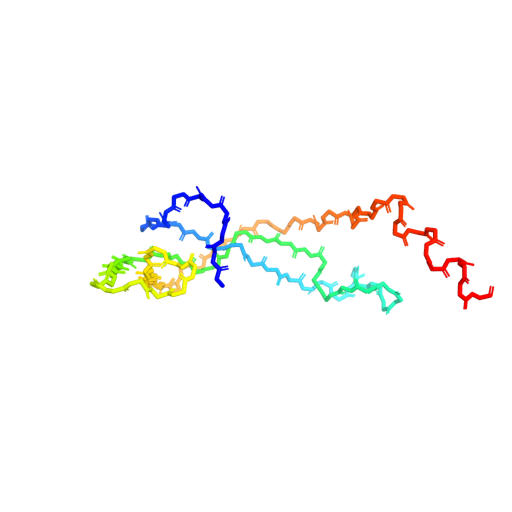 CA . SER A 1 86 ? -5.836 21.586 -21.696 1.00 50.31 86 SER A CA 1
ATOM 700 C C . SER A 1 86 ? -4.491 21.860 -21.002 1.00 50.31 86 SER A C 1
ATOM 702 O O . SER A 1 86 ? -4.030 23.003 -20.974 1.00 50.31 86 SER A O 1
ATOM 704 N N . GLN A 1 87 ? -3.808 20.827 -20.498 1.00 52.88 87 GLN A N 1
ATOM 705 C CA . GLN A 1 87 ? -2.484 20.959 -19.880 1.00 52.88 87 GLN A CA 1
ATOM 706 C C . GLN A 1 87 ? -1.353 20.983 -20.920 1.00 52.88 87 GLN A C 1
ATOM 708 O O . GLN A 1 87 ? -0.313 21.597 -20.679 1.00 52.88 87 GLN A O 1
ATOM 713 N N . LYS A 1 88 ? -1.559 20.392 -22.107 1.00 50.16 88 LYS A N 1
ATOM 714 C CA . LYS A 1 88 ? -0.582 20.432 -23.214 1.00 50.16 88 LYS A CA 1
ATOM 715 C C . LYS A 1 88 ? -0.470 21.823 -23.846 1.00 50.16 88 LYS A C 1
ATOM 717 O O . LYS A 1 88 ? 0.610 22.203 -24.293 1.00 50.16 88 LYS A O 1
ATOM 722 N N . LEU A 1 89 ? -1.562 22.592 -23.867 1.00 50.50 89 LEU A N 1
ATOM 723 C CA . LEU A 1 89 ? -1.595 23.942 -24.446 1.00 50.50 89 LEU A CA 1
ATOM 724 C C . LEU A 1 89 ? -0.828 24.975 -23.603 1.00 50.50 89 LEU A C 1
ATOM 726 O O . LEU A 1 89 ? -0.182 25.856 -24.168 1.00 50.50 89 LEU A O 1
ATOM 730 N N . LYS A 1 90 ? -0.808 24.836 -22.269 1.00 48.31 90 LYS A N 1
ATOM 731 C CA . LYS A 1 90 ? -0.039 25.735 -21.383 1.00 48.31 90 LYS A CA 1
ATOM 732 C C . LYS A 1 90 ? 1.475 25.630 -21.585 1.00 48.31 90 LYS A C 1
ATOM 734 O O . LYS A 1 90 ? 2.157 26.643 -21.508 1.00 48.31 90 LYS A O 1
ATOM 739 N N . VAL A 1 91 ? 1.987 24.437 -21.897 1.00 53.88 91 VAL A N 1
ATOM 740 C CA . VAL A 1 91 ? 3.428 24.209 -22.118 1.00 53.88 91 VAL A CA 1
ATOM 741 C C . VAL A 1 91 ? 3.904 24.80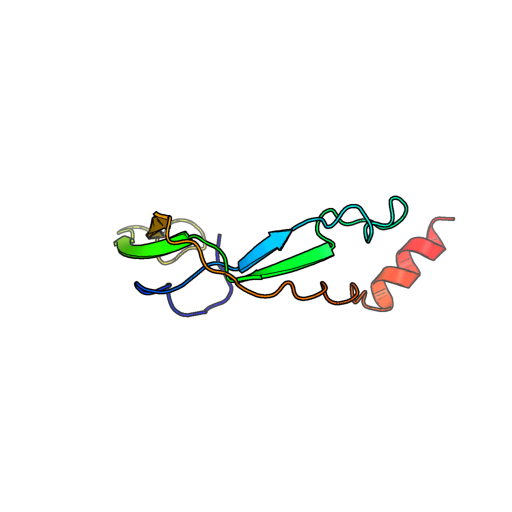9 -23.446 1.00 53.88 91 VAL A C 1
ATOM 743 O O . VAL A 1 91 ? 5.020 25.301 -23.532 1.00 53.88 91 VAL A O 1
ATOM 746 N N . LYS A 1 92 ? 3.053 24.840 -24.480 1.00 49.44 92 LYS A N 1
ATOM 747 C CA . LYS A 1 92 ? 3.410 25.433 -25.782 1.00 49.44 92 LYS A CA 1
ATOM 748 C C . LYS A 1 92 ? 3.361 26.963 -25.812 1.00 49.44 92 LYS A C 1
ATOM 750 O O . LYS A 1 92 ? 3.941 27.553 -26.707 1.00 49.44 92 LYS A O 1
ATOM 755 N N . SER A 1 93 ? 2.673 27.599 -24.865 1.00 48.22 93 SER A N 1
ATOM 756 C CA . SER A 1 93 ? 2.545 29.062 -24.780 1.00 48.22 93 SER A CA 1
ATOM 757 C C . SER A 1 93 ? 3.698 29.735 -24.015 1.00 48.22 93 SER A C 1
ATOM 759 O O . SER A 1 93 ? 3.688 30.957 -23.876 1.00 48.22 93 SER A O 1
ATOM 761 N N . GLN A 1 94 ? 4.652 28.964 -23.485 1.00 48.41 94 GLN A N 1
ATOM 762 C CA . GLN A 1 94 ? 5.809 29.472 -22.734 1.00 48.41 94 GLN A CA 1
ATOM 763 C C . GLN A 1 94 ? 7.156 29.247 -23.446 1.00 48.41 94 GLN A C 1
ATOM 765 O O . GLN A 1 94 ? 8.191 29.476 -22.827 1.00 48.41 94 GLN A O 1
ATOM 770 N N . ASN A 1 95 ? 7.143 28.854 -24.728 1.00 38.91 95 ASN A N 1
ATOM 771 C CA . ASN A 1 95 ? 8.326 28.782 -25.595 1.00 38.91 95 ASN A CA 1
ATOM 772 C C . ASN A 1 95 ? 8.192 29.729 -26.787 1.00 38.91 95 ASN A C 1
ATOM 774 O O . ASN A 1 95 ? 7.099 29.729 -27.398 1.00 38.91 95 ASN A O 1
#

Secondary structure (DSSP, 8-state):
---S-PPPP-TT--PEEEE--GGG--TTSS-S--EEEE-SEEEEEEEEE--SS-BTTBS-EEEEEEEE----PPPEEPPPPP--HHHHHHHHTT-

Radius of gyration: 18.77 Å; chains: 1; bounding box: 30×44×45 Å

Sequence (95 aa):
FDSSNKPIPEPGYRPTEFIRVDALHNPEEHGYSTHYRQGDWEVSRVETYTPDLPIGEFDVVAICYCKYNPINAPLQPMPKRQVEESQKLKVKSQN